Protein AF-0000000078876811 (afdb_homodimer)

InterPro domains:
  IPR001452 SH3 domain [PF00018] (9-54)
  IPR001452 SH3 domain [PR00452] (6-16)
  IPR001452 SH3 domain [PR00452] (20-35)
  IPR001452 SH3 domain [PR00452] (37-46)
  IPR001452 SH3 domain [PR00452] (48-60)
  IPR001452 SH3 domain [PS50002] (3-61)
  IPR001452 SH3 domain [SM00326] (6-61)
  IPR035825 Alpha Spectrin, SH3 domain [cd11808] (7-59)
  IPR036028 SH3-like domain superfamily [SSF50044] (4-60)
  IPR051627 SLIT-ROBO Rho GTPase-activating [PTHR14166] (4-58)

Radius of gyration: 14.16 Å; Cα contacts (8 Å, |Δi|>4): 283; chains: 2; bounding box: 27×38×32 Å

Foldseek 3Di:
DPPDWWKKFFCAFDDDPDPQADTDHGGDIWTFDACPDPFWTWTDDPVDIHIDGPVRIGTDD/DPPDWWKKFFCAFDDDPDPQADTDHGGDIWTFDACPDPFWTWTDDPVDIHIDGPVRIGTDD

Structure (mmCIF, N/CA/C/O backbone):
data_AF-0000000078876811-model_v1
#
loop_
_entity.id
_entity.type
_entity.pdbx_description
1 polymer 'SH3 domain-containing protein'
#
loop_
_atom_site.group_PDB
_atom_site.id
_atom_site.type_symbol
_atom_site.label_atom_id
_atom_site.label_alt_id
_atom_site.label_comp_id
_atom_site.label_asym_id
_atom_site.label_entity_id
_atom_site.label_seq_id
_atom_site.pdbx_PDB_ins_code
_atom_site.Cartn_x
_atom_site.Cartn_y
_atom_site.Cartn_z
_atom_site.occupancy
_atom_site.B_iso_or_equiv
_atom_site.auth_seq_id
_atom_site.auth_comp_id
_atom_site.auth_asym_id
_atom_site.auth_atom_id
_atom_site.pdbx_PDB_model_num
ATOM 1 N N . ASP A 1 1 ? 1.443 6.051 -17.406 1 52.59 1 ASP A N 1
ATOM 2 C CA . ASP A 1 1 ? 2.85 6.148 -17.016 1 52.59 1 ASP A CA 1
ATOM 3 C C . ASP A 1 1 ? 3.053 5.766 -15.555 1 52.59 1 ASP A C 1
ATOM 5 O O . ASP A 1 1 ? 2.4 6.32 -14.672 1 52.59 1 ASP A O 1
ATOM 9 N N . ILE A 1 2 ? 3.484 4.578 -15.336 1 60.97 2 ILE A N 1
ATOM 10 C CA . ILE A 1 2 ? 3.66 4.152 -13.953 1 60.97 2 ILE A CA 1
ATOM 11 C C . ILE A 1 2 ? 4.777 4.961 -13.305 1 60.97 2 ILE A C 1
ATOM 13 O O . ILE A 1 2 ? 5.941 4.867 -13.711 1 60.97 2 ILE A O 1
ATOM 17 N N . SER A 1 3 ? 4.441 6.176 -12.969 1 73.06 3 SER A N 1
ATOM 18 C CA . SER A 1 3 ? 5.426 6.969 -12.234 1 73.06 3 SER A CA 1
ATOM 19 C C . SER A 1 3 ? 5.879 6.25 -10.969 1 73.06 3 SER A C 1
ATOM 21 O O . SER A 1 3 ? 5.148 5.422 -10.422 1 73.06 3 SER A O 1
ATOM 23 N N . ASP A 1 4 ? 7.07 6.469 -10.547 1 83.94 4 ASP A N 1
ATOM 24 C CA . ASP A 1 4 ? 7.605 5.965 -9.281 1 83.94 4 ASP A CA 1
ATOM 25 C C . ASP A 1 4 ? 6.762 6.438 -8.102 1 83.94 4 ASP A C 1
ATOM 27 O O . ASP A 1 4 ? 6.414 7.617 -8.016 1 83.94 4 ASP A O 1
ATOM 31 N N . LYS A 1 5 ? 6.219 5.5 -7.461 1 89.75 5 LYS A N 1
ATOM 32 C CA . LYS A 1 5 ? 5.387 5.863 -6.316 1 89.75 5 LYS A CA 1
ATOM 33 C C . LYS A 1 5 ? 6.176 5.793 -5.016 1 89.75 5 LYS A C 1
ATOM 35 O O . LYS A 1 5 ? 7.051 4.934 -4.859 1 89.75 5 LYS A O 1
ATOM 40 N N . GLU A 1 6 ? 5.98 6.816 -4.203 1 94.38 6 GLU A N 1
ATOM 41 C CA . GLU A 1 6 ? 6.473 6.734 -2.83 1 94.38 6 GLU A CA 1
ATOM 42 C C . GLU A 1 6 ? 5.426 6.117 -1.905 1 94.38 6 GLU A C 1
ATOM 44 O O . GLU A 1 6 ? 4.23 6.367 -2.059 1 94.38 6 GLU A O 1
ATOM 49 N N . CYS A 1 7 ? 5.863 5.258 -0.978 1 95.06 7 CYS A N 1
ATOM 50 C CA . CYS A 1 7 ? 4.949 4.598 -0.051 1 95.06 7 CYS A CA 1
ATOM 51 C C . CYS A 1 7 ? 5.312 4.918 1.394 1 95.06 7 CYS A C 1
ATOM 53 O O . CYS A 1 7 ? 6.473 5.207 1.698 1 95.06 7 CYS A O 1
ATOM 55 N N . VAL A 1 8 ? 4.273 4.934 2.227 1 96.06 8 VAL A N 1
ATOM 56 C CA . VAL A 1 8 ? 4.469 5.016 3.672 1 96.06 8 VAL A CA 1
ATOM 57 C C . VAL A 1 8 ? 3.721 3.877 4.359 1 96.06 8 VAL A C 1
ATOM 59 O O . VAL A 1 8 ? 2.791 3.303 3.791 1 96.06 8 VAL A O 1
ATOM 62 N N . VAL A 1 9 ? 4.23 3.578 5.559 1 94.62 9 VAL A N 1
ATOM 63 C CA . VAL A 1 9 ? 3.555 2.588 6.391 1 94.62 9 VAL A CA 1
ATOM 64 C C . VAL A 1 9 ? 2.986 3.26 7.637 1 94.62 9 VAL A C 1
ATOM 66 O O . VAL A 1 9 ? 3.635 4.125 8.234 1 94.62 9 VAL A O 1
ATOM 69 N N . ALA A 1 10 ? 1.717 2.975 7.938 1 95.12 10 ALA A N 1
ATOM 70 C CA . ALA A 1 10 ? 1.104 3.451 9.172 1 95.12 10 ALA A CA 1
ATOM 71 C C . ALA A 1 10 ? 1.781 2.832 10.398 1 95.12 10 ALA A C 1
ATOM 73 O O . ALA A 1 10 ? 1.845 1.607 10.523 1 95.12 10 ALA A O 1
ATOM 74 N N . LEU A 1 11 ? 2.213 3.66 11.305 1 96.19 11 LEU A N 1
ATOM 75 C CA . LEU A 1 11 ? 2.877 3.205 12.523 1 96.19 11 LEU A CA 1
ATOM 76 C C . LEU A 1 11 ? 1.857 2.895 13.617 1 96.19 11 LEU A C 1
ATOM 78 O O . LEU A 1 11 ? 2.143 2.125 14.531 1 96.19 11 LEU A O 1
ATOM 82 N N . TYR A 1 12 ? 0.657 3.482 13.523 1 96.81 12 TYR A N 1
ATOM 83 C CA . TYR A 1 12 ? -0.444 3.373 14.477 1 96.81 12 TYR A CA 1
ATOM 84 C C . TYR A 1 12 ? -1.788 3.414 13.758 1 96.81 12 TYR A C 1
ATOM 86 O O . TYR A 1 12 ? -1.875 3.861 12.609 1 96.81 12 TYR A O 1
ATOM 94 N N . ASP A 1 13 ? -2.77 2.896 14.469 1 97 13 ASP A N 1
ATOM 95 C CA . ASP A 1 13 ? -4.125 3.176 14.008 1 97 13 ASP A CA 1
ATOM 96 C C . ASP A 1 13 ? -4.43 4.672 14.062 1 97 13 ASP A C 1
ATOM 98 O O . ASP A 1 13 ? -3.936 5.375 14.945 1 97 13 ASP A O 1
ATOM 102 N N . TYR A 1 14 ? -5.156 5.172 13.109 1 98 14 TYR A N 1
ATOM 103 C CA . TYR A 1 14 ? -5.648 6.547 13.109 1 98 14 TYR A CA 1
ATOM 104 C C . TYR A 1 14 ? -7.062 6.617 12.539 1 98 14 TYR A C 1
ATOM 106 O O . TYR A 1 14 ? -7.328 6.094 11.453 1 98 14 TYR A O 1
ATOM 114 N N . GLN A 1 15 ? -7.941 7.129 13.281 1 97.94 15 GLN A N 1
ATOM 115 C CA . GLN A 1 15 ? -9.305 7.395 12.828 1 97.94 15 GLN A CA 1
ATOM 116 C C . GLN A 1 15 ? -9.469 8.852 12.398 1 97.94 15 GLN A C 1
ATOM 118 O O . GLN A 1 15 ? -9.195 9.766 13.172 1 97.94 15 GLN A O 1
ATOM 123 N N . GLU A 1 16 ? -9.906 8.969 11.109 1 97.81 16 GLU A N 1
ATOM 124 C CA . GLU A 1 16 ? -10.102 10.312 10.578 1 97.81 16 GLU A CA 1
ATOM 125 C C . GLU A 1 16 ? -11.078 11.102 11.445 1 97.81 16 GLU A C 1
ATOM 127 O O . GLU A 1 16 ? -12.055 10.547 11.961 1 97.81 16 GLU A O 1
ATOM 132 N N . LYS A 1 17 ? -10.867 12.367 11.648 1 97.88 17 LYS A N 1
ATOM 133 C CA . LYS A 1 17 ? -11.703 13.242 12.461 1 97.88 17 LYS A CA 1
ATOM 134 C C . LYS A 1 17 ? -12.508 14.195 11.594 1 97.88 17 LYS A C 1
ATOM 136 O O . LYS A 1 17 ? -13.555 14.703 12.016 1 97.88 17 LYS A O 1
ATOM 141 N N . THR A 1 18 ? -12.031 14.43 10.383 1 97.88 18 THR A N 1
ATOM 142 C CA . THR A 1 18 ? -12.695 15.273 9.391 1 97.88 18 THR A CA 1
ATOM 143 C C . THR A 1 18 ? -12.695 14.602 8.023 1 97.88 18 THR A C 1
ATOM 145 O O . THR A 1 18 ? -11.992 13.617 7.809 1 97.88 18 THR A O 1
ATOM 148 N N . ALA A 1 19 ? -13.477 15.109 7.094 1 96.56 19 ALA A N 1
ATOM 149 C CA . ALA A 1 19 ? -13.586 14.547 5.746 1 96.56 19 ALA A CA 1
ATOM 150 C C . ALA A 1 19 ? -12.281 14.719 4.977 1 96.56 19 ALA A C 1
ATOM 152 O O . ALA A 1 19 ? -12.086 14.094 3.932 1 96.56 19 ALA A O 1
ATOM 153 N N . AR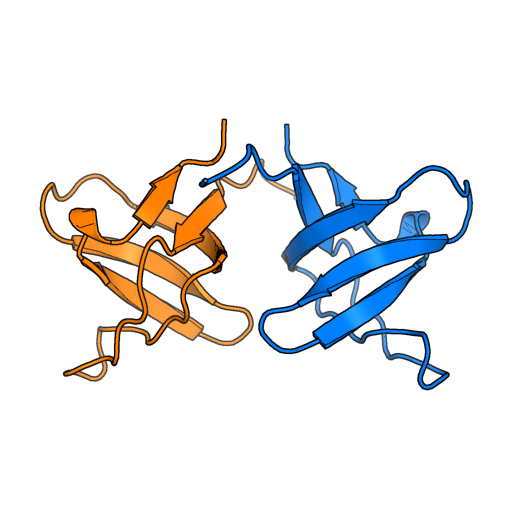G A 1 20 ? -11.367 15.578 5.441 1 97.5 20 ARG A N 1
ATOM 154 C CA . ARG A 1 20 ? -10.102 15.836 4.762 1 97.5 20 ARG A CA 1
ATOM 155 C C . ARG A 1 20 ? -9.055 14.797 5.133 1 97.5 20 ARG A C 1
ATOM 157 O O . ARG A 1 20 ? -8.008 14.703 4.492 1 97.5 20 ARG A O 1
ATOM 164 N N . GLU A 1 21 ? -9.383 14.07 6.141 1 98.38 21 GLU A N 1
ATOM 165 C CA . GLU A 1 21 ? -8.469 13.055 6.652 1 98.38 21 GLU A CA 1
ATOM 166 C C . GLU A 1 21 ? -8.852 11.664 6.16 1 98.38 21 GLU A C 1
ATOM 168 O O . GLU A 1 21 ? -9.945 11.469 5.613 1 98.38 21 GLU A O 1
ATOM 173 N N . VAL A 1 22 ? -7.887 10.719 6.27 1 97.38 22 VAL A N 1
ATOM 174 C CA . VAL A 1 22 ? -8.195 9.312 6.035 1 97.38 22 VAL A CA 1
ATOM 175 C C . VAL A 1 22 ? -7.855 8.492 7.277 1 97.38 22 VAL A C 1
ATOM 177 O O . VAL A 1 22 ? -6.961 8.859 8.039 1 97.38 22 VAL A O 1
ATOM 180 N N . SER A 1 23 ? -8.594 7.418 7.461 1 95.94 23 SER A N 1
ATOM 181 C CA . SER A 1 23 ? -8.289 6.461 8.523 1 95.94 23 SER A CA 1
ATOM 182 C C . SER A 1 23 ? -7.27 5.43 8.055 1 95.94 23 SER A C 1
ATOM 184 O O . SER A 1 23 ? -7.191 5.117 6.867 1 95.94 23 SER A O 1
ATOM 186 N N . MET A 1 24 ? -6.473 4.973 8.984 1 94.25 24 MET A N 1
ATOM 187 C CA . MET A 1 24 ? -5.508 3.91 8.703 1 94.25 24 MET A CA 1
ATOM 188 C C . MET A 1 24 ? -5.348 2.984 9.906 1 94.25 24 MET A C 1
ATOM 190 O O . MET A 1 24 ? -5.652 3.371 11.039 1 94.25 24 MET A O 1
ATOM 194 N N . LYS A 1 25 ? -5.004 1.778 9.617 1 92.5 25 LYS A N 1
ATOM 195 C CA . LYS A 1 25 ? -4.59 0.819 10.633 1 92.5 25 LYS A CA 1
ATOM 196 C C . LYS A 1 25 ? -3.074 0.639 10.641 1 92.5 25 LYS A C 1
ATOM 198 O O . LYS A 1 25 ? -2.426 0.774 9.602 1 92.5 25 LYS A O 1
ATOM 203 N N . LYS A 1 26 ? -2.6 0.359 11.789 1 93.56 26 LYS A N 1
ATOM 204 C CA . LYS A 1 26 ? -1.175 0.059 11.891 1 93.56 26 LYS A CA 1
ATOM 205 C C . LYS A 1 26 ? -0.761 -0.991 10.867 1 93.56 26 LYS A C 1
ATOM 207 O O . LYS A 1 26 ? -1.402 -2.037 10.742 1 93.56 26 LYS A O 1
ATOM 212 N N . GLY A 1 27 ? 0.24 -0.662 10.148 1 90.56 27 GLY A N 1
ATOM 213 C CA . GLY A 1 27 ? 0.785 -1.603 9.18 1 90.56 27 GLY A CA 1
ATOM 214 C C . GLY A 1 27 ? 0.264 -1.381 7.773 1 90.56 27 GLY A C 1
ATOM 215 O O . GLY A 1 27 ? 0.794 -1.945 6.812 1 90.56 27 GLY A O 1
ATOM 216 N N . ASP A 1 28 ? -0.797 -0.555 7.605 1 91.44 28 ASP A N 1
ATOM 217 C CA . ASP A 1 28 ? -1.296 -0.226 6.273 1 91.44 28 ASP A CA 1
ATOM 218 C C . ASP A 1 28 ? -0.22 0.469 5.441 1 91.44 28 ASP A C 1
ATOM 220 O O . ASP A 1 28 ? 0.52 1.312 5.953 1 91.44 28 ASP A O 1
ATOM 224 N N . ILE A 1 29 ? -0.145 0.085 4.18 1 92.88 29 ILE A N 1
ATOM 225 C CA . ILE A 1 29 ? 0.698 0.816 3.238 1 92.88 29 ILE A CA 1
ATOM 226 C C . ILE A 1 29 ? -0.143 1.838 2.477 1 92.88 29 ILE A C 1
ATOM 228 O O . ILE A 1 29 ? -1.245 1.526 2.02 1 92.88 29 ILE A O 1
ATOM 232 N N . LEU A 1 30 ? 0.3 3.041 2.441 1 94.62 30 LEU A N 1
ATOM 233 C CA . LEU A 1 30 ? -0.355 4.125 1.721 1 94.62 30 LEU A CA 1
ATOM 234 C C . LEU A 1 30 ? 0.584 4.738 0.687 1 94.62 30 LEU A C 1
ATOM 236 O O . LEU A 1 30 ? 1.806 4.703 0.854 1 94.62 30 LEU A O 1
ATOM 240 N N . THR A 1 31 ? 0.034 5.262 -0.396 1 94.75 31 THR A N 1
ATOM 241 C CA . THR A 1 31 ? 0.816 6.059 -1.336 1 94.75 31 THR A CA 1
ATOM 242 C C . THR A 1 31 ? 1.035 7.469 -0.8 1 94.75 31 THR A C 1
ATOM 244 O O . THR A 1 31 ? 0.085 8.133 -0.381 1 94.75 31 THR A O 1
ATOM 247 N N . LEU A 1 32 ? 2.287 7.898 -0.703 1 96.31 32 LEU A N 1
ATOM 248 C CA . LEU A 1 32 ? 2.596 9.266 -0.295 1 96.31 32 LEU A CA 1
ATOM 249 C C . LEU A 1 32 ? 2.445 10.227 -1.468 1 96.31 32 LEU A C 1
ATOM 251 O O . LEU A 1 32 ? 3.078 10.047 -2.51 1 96.31 32 LEU A O 1
ATOM 255 N N . LEU A 1 33 ? 1.618 11.227 -1.302 1 96.5 33 LEU A N 1
ATOM 256 C CA . LEU A 1 33 ? 1.372 12.188 -2.375 1 96.5 33 LEU A CA 1
ATOM 257 C C . LEU A 1 33 ? 2.084 13.508 -2.102 1 96.5 33 L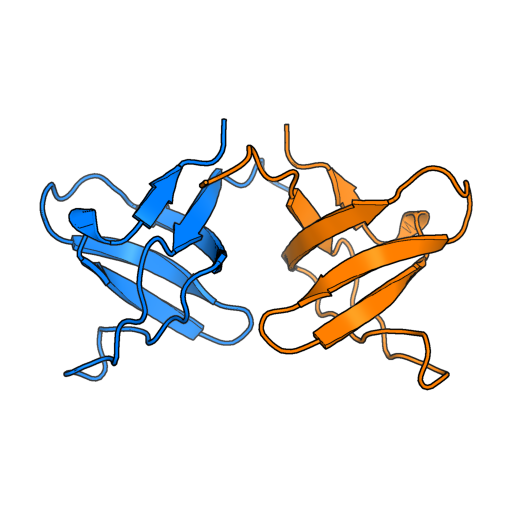EU A C 1
ATOM 259 O O . LEU A 1 33 ? 2.543 14.172 -3.031 1 96.5 33 LEU A O 1
ATOM 263 N N . ASN A 1 34 ? 2.078 13.977 -0.851 1 98.38 34 ASN A N 1
ATOM 264 C CA . ASN A 1 34 ? 2.686 15.25 -0.471 1 98.38 34 ASN A CA 1
ATOM 265 C C . ASN A 1 34 ? 3.109 15.25 0.995 1 98.38 34 ASN A C 1
ATOM 267 O O . ASN A 1 34 ? 2.291 15 1.882 1 98.38 34 ASN A O 1
ATOM 271 N N . SER A 1 35 ? 4.34 15.523 1.22 1 98.31 35 SER A N 1
ATOM 272 C CA . SER A 1 35 ? 4.879 15.539 2.576 1 98.31 35 SER A CA 1
ATOM 273 C C . SER A 1 35 ? 5.504 16.891 2.908 1 98.31 35 SER A C 1
ATOM 275 O O . SER A 1 35 ? 6.387 16.969 3.764 1 98.31 35 SER A O 1
ATOM 277 N N . THR A 1 36 ? 5.18 17.891 2.219 1 98.19 36 THR A N 1
ATOM 278 C CA . THR A 1 36 ? 5.805 19.203 2.383 1 98.19 36 THR A CA 1
ATOM 279 C C . THR A 1 36 ? 5.434 19.812 3.732 1 98.19 36 THR A C 1
ATOM 281 O O . THR A 1 36 ? 6.227 20.531 4.328 1 98.19 36 THR A O 1
ATOM 284 N N . ASN A 1 37 ? 4.191 19.641 4.234 1 98.44 37 ASN A N 1
ATOM 285 C CA . ASN A 1 37 ? 3.781 20.094 5.562 1 98.44 37 ASN A CA 1
ATOM 286 C C . ASN A 1 37 ? 4.395 19.219 6.656 1 98.44 37 ASN A C 1
ATOM 288 O O . ASN A 1 37 ? 4.406 17.984 6.543 1 98.44 37 ASN A O 1
ATOM 292 N N . LYS A 1 38 ? 4.934 19.766 7.668 1 97.44 38 LYS A N 1
ATOM 293 C CA . LYS A 1 38 ? 5.652 19.016 8.695 1 97.44 38 LYS A CA 1
ATOM 294 C C . LYS A 1 38 ? 4.691 18.188 9.539 1 97.44 38 LYS A C 1
ATOM 296 O O . LYS A 1 38 ? 5.066 17.141 10.07 1 97.44 38 LYS A O 1
ATOM 301 N N . ASP A 1 39 ? 3.4 18.578 9.672 1 98.56 39 ASP A N 1
ATOM 302 C CA . ASP A 1 39 ? 2.482 17.953 10.617 1 98.56 39 ASP A CA 1
ATOM 303 C C . ASP A 1 39 ? 1.506 17.016 9.914 1 98.56 39 ASP A C 1
ATOM 305 O O . ASP A 1 39 ? 1.047 16.031 10.492 1 98.56 39 ASP A O 1
ATOM 309 N N . TRP A 1 40 ? 1.14 17.406 8.711 1 98.88 40 TRP A N 1
ATOM 310 C CA . TRP A 1 40 ? 0.107 16.688 7.973 1 98.88 40 TRP A CA 1
ATOM 311 C C . TRP A 1 40 ? 0.607 16.281 6.59 1 98.88 40 TRP A C 1
ATOM 313 O O . TRP A 1 40 ? 0.917 17.141 5.758 1 98.88 40 TRP A O 1
ATOM 323 N N . TRP A 1 41 ? 0.66 14.969 6.328 1 98.88 41 TRP A N 1
ATOM 324 C CA . TRP A 1 41 ? 1.046 14.469 5.012 1 98.88 41 TRP A CA 1
ATOM 325 C C . TRP A 1 41 ? -0.176 14.016 4.223 1 98.88 41 TRP A C 1
ATOM 327 O O . TRP A 1 41 ? -1.106 13.438 4.785 1 98.88 41 TRP A O 1
ATOM 337 N N . LYS A 1 42 ? -0.209 14.266 2.889 1 98.62 42 LYS A N 1
ATOM 338 C CA . LYS A 1 42 ? -1.27 13.766 2.016 1 98.62 42 LYS A CA 1
ATOM 339 C C . LYS A 1 42 ? -0.952 12.367 1.506 1 98.62 42 LYS A C 1
ATOM 341 O O . LYS A 1 42 ? 0.155 12.109 1.027 1 98.62 42 LYS A O 1
ATOM 346 N N . VAL A 1 43 ? -1.916 11.492 1.663 1 97.81 43 VAL A N 1
ATOM 347 C CA . VAL A 1 43 ? -1.734 10.094 1.277 1 97.81 43 VAL A CA 1
ATOM 348 C C . VAL A 1 43 ? -2.959 9.609 0.508 1 97.81 43 VAL A C 1
AT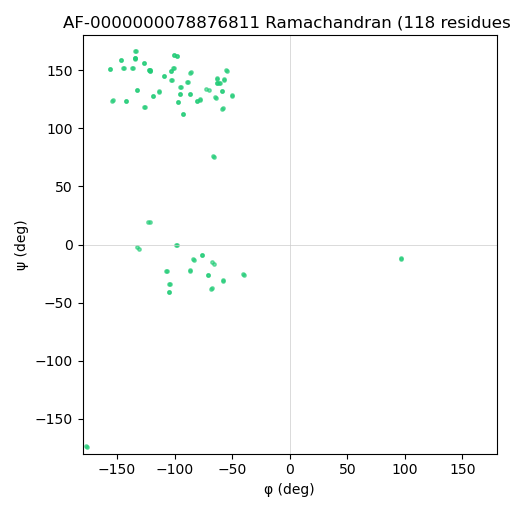OM 350 O O . VAL A 1 43 ? -3.977 10.305 0.442 1 97.81 43 VAL A O 1
ATOM 353 N N . GLU A 1 44 ? -2.711 8.547 -0.205 1 94.5 44 GLU A N 1
ATOM 354 C CA . GLU A 1 44 ? -3.807 7.863 -0.889 1 94.5 44 GLU A CA 1
ATOM 355 C C . GLU A 1 44 ? -3.965 6.43 -0.39 1 94.5 44 GLU A C 1
ATOM 357 O O . GLU A 1 44 ? -2.982 5.691 -0.287 1 94.5 44 GLU A O 1
ATOM 362 N N . THR A 1 45 ? -5.184 6.109 0.003 1 88.88 45 THR A N 1
ATOM 363 C CA . THR A 1 45 ? -5.59 4.734 0.267 1 88.88 45 THR A CA 1
ATOM 364 C C . THR A 1 45 ? -6.312 4.141 -0.94 1 88.88 45 THR A C 1
ATOM 366 O O . THR A 1 45 ? -6.582 4.848 -1.916 1 88.88 45 THR A O 1
ATOM 369 N N . ASN A 1 46 ? -6.453 2.809 -1.045 1 78.69 46 ASN A N 1
ATOM 370 C CA . ASN A 1 46 ? -7.047 2.133 -2.193 1 78.69 46 ASN A CA 1
ATOM 371 C C . ASN A 1 46 ? -8.266 2.883 -2.717 1 78.69 46 ASN A C 1
ATOM 373 O O . ASN A 1 46 ? -8.523 2.893 -3.922 1 78.69 46 ASN A O 1
ATOM 377 N N . ASP A 1 47 ? -8.953 3.662 -1.906 1 78.75 47 ASP A N 1
ATOM 378 C CA . ASP A 1 47 ? -10.227 4.195 -2.383 1 78.75 47 ASP A CA 1
ATOM 379 C C . ASP A 1 47 ? -10.32 5.699 -2.137 1 78.75 47 ASP A C 1
ATOM 381 O O . ASP A 1 47 ? -11.281 6.344 -2.557 1 78.75 47 ASP A O 1
ATOM 385 N N . ARG A 1 48 ? -9.336 6.211 -1.5 1 89.38 48 ARG A N 1
ATOM 386 C CA . ARG A 1 48 ? -9.516 7.598 -1.078 1 89.38 48 ARG A CA 1
ATOM 387 C C . ARG A 1 48 ? -8.172 8.289 -0.879 1 89.38 48 ARG A C 1
ATOM 389 O O . ARG A 1 48 ? -7.16 7.625 -0.631 1 89.38 48 ARG A O 1
ATOM 396 N N . GLN A 1 49 ? -8.242 9.648 -1.112 1 96.62 49 GLN A N 1
ATOM 397 C CA . GLN A 1 49 ? -7.117 10.5 -0.727 1 96.62 49 GLN A CA 1
ATOM 398 C C . GLN A 1 49 ? -7.473 11.367 0.476 1 96.62 49 GLN A C 1
ATOM 400 O O . GLN A 1 49 ? -8.633 11.75 0.653 1 96.62 49 GLN A O 1
ATOM 405 N N . GLY A 1 50 ? -6.469 11.617 1.375 1 98.25 50 GLY A N 1
ATOM 406 C CA . GLY A 1 50 ? -6.633 12.5 2.521 1 98.25 50 GLY A CA 1
ATOM 407 C C . GLY A 1 50 ? -5.355 12.68 3.32 1 98.25 50 GLY A C 1
ATOM 408 O O . GLY A 1 50 ? -4.273 12.297 2.867 1 98.25 50 GLY A O 1
ATOM 409 N N . PHE A 1 51 ? -5.516 13.383 4.434 1 98.75 51 PHE A N 1
ATOM 410 C CA . PHE A 1 51 ? -4.359 13.703 5.262 1 98.75 51 PHE A CA 1
ATOM 411 C C . PHE A 1 51 ? -4.273 12.766 6.461 1 98.75 51 PHE A C 1
ATOM 413 O O . PHE A 1 51 ? -5.297 12.32 6.984 1 98.75 51 PHE A O 1
ATOM 420 N N . VAL A 1 52 ? -3.1 12.57 6.91 1 98.75 52 VAL A N 1
ATOM 421 C CA . VAL A 1 52 ? -2.805 11.867 8.156 1 98.75 52 VAL A CA 1
ATOM 422 C C . VAL A 1 52 ? -1.729 12.625 8.93 1 98.75 52 VAL A C 1
ATOM 424 O O . VAL A 1 52 ? -0.924 13.352 8.344 1 98.75 52 VAL A O 1
ATOM 427 N N . PRO A 1 53 ? -1.736 12.5 10.211 1 98.88 53 PRO A N 1
ATOM 428 C CA . PRO A 1 53 ? -0.604 13.094 10.922 1 98.88 53 PRO A CA 1
ATOM 429 C C . PRO A 1 53 ? 0.741 12.523 10.469 1 98.88 53 PRO A C 1
ATOM 431 O O . PRO A 1 53 ? 0.928 11.305 10.453 1 98.88 53 PRO A O 1
ATOM 434 N N . ALA A 1 54 ? 1.694 13.406 10.188 1 98.75 54 ALA A N 1
ATOM 435 C CA . ALA A 1 54 ? 3.004 12.992 9.695 1 98.75 54 ALA A CA 1
ATOM 436 C C . ALA A 1 54 ? 3.686 12.047 10.672 1 98.75 54 ALA A C 1
ATOM 438 O O . ALA A 1 54 ? 4.367 11.102 10.266 1 98.75 54 ALA A O 1
ATOM 439 N N . ALA A 1 55 ? 3.457 12.164 11.898 1 98.44 55 ALA A N 1
ATOM 440 C CA . ALA A 1 55 ? 4.121 11.383 12.938 1 98.44 55 ALA A CA 1
ATOM 441 C C . ALA A 1 55 ? 3.566 9.961 12.992 1 98.44 55 ALA A C 1
ATOM 443 O O . ALA A 1 55 ? 4.121 9.102 13.68 1 98.44 55 ALA A O 1
ATOM 444 N N . TYR A 1 56 ? 2.533 9.719 12.297 1 98.25 56 TYR A N 1
ATOM 445 C CA . TYR A 1 56 ? 1.853 8.438 12.391 1 98.25 56 TYR A CA 1
ATOM 446 C C . TYR A 1 56 ? 2.268 7.516 11.242 1 98.25 56 TYR A C 1
ATOM 448 O O . TYR A 1 56 ? 1.79 6.383 11.141 1 98.25 56 TYR A O 1
ATOM 456 N N . VAL A 1 57 ? 3.133 8.016 10.375 1 97.62 57 VAL A N 1
ATOM 457 C CA . VAL A 1 57 ? 3.559 7.199 9.242 1 97.62 57 VAL A CA 1
ATOM 458 C C . VAL A 1 57 ? 5.074 7.281 9.086 1 97.62 57 VAL A C 1
ATOM 460 O O . VAL A 1 57 ? 5.711 8.195 9.617 1 97.62 57 VAL A O 1
ATOM 463 N N . LYS A 1 58 ? 5.562 6.285 8.391 1 96.25 58 LYS A N 1
ATOM 464 C CA . LYS A 1 58 ? 6.984 6.199 8.07 1 96.25 58 LYS A CA 1
ATOM 465 C C . LYS A 1 58 ? 7.199 5.875 6.594 1 96.25 58 LYS A C 1
ATOM 467 O O . LYS A 1 58 ? 6.566 4.965 6.055 1 96.25 58 LYS A O 1
ATOM 472 N N . ARG A 1 59 ? 8.086 6.59 5.898 1 95.19 59 ARG A N 1
ATOM 473 C CA . ARG A 1 59 ? 8.43 6.285 4.512 1 95.19 59 ARG A CA 1
ATOM 474 C C . ARG A 1 59 ? 9.078 4.91 4.398 1 95.19 59 ARG A C 1
ATOM 476 O O . ARG A 1 59 ? 9.875 4.523 5.25 1 95.19 59 ARG A O 1
ATOM 483 N N . ILE A 1 60 ? 8.672 4.27 3.387 1 90.88 60 ILE A N 1
ATOM 484 C CA . ILE A 1 60 ? 9.305 2.99 3.066 1 90.88 60 ILE A CA 1
ATOM 485 C C . ILE A 1 60 ? 10.445 3.211 2.08 1 90.88 60 ILE A C 1
ATOM 487 O O . ILE A 1 60 ? 10.242 3.744 0.988 1 90.88 60 ILE A O 1
ATOM 491 N N . ASP A 1 61 ? 11.758 3.006 2.434 1 79 61 ASP A N 1
ATOM 492 C CA . ASP A 1 61 ? 12.977 3.211 1.649 1 79 61 ASP A CA 1
ATOM 493 C C . ASP A 1 61 ? 13.305 1.973 0.817 1 79 61 ASP A C 1
ATOM 495 O O . ASP A 1 61 ? 12.977 0.85 1.208 1 79 61 ASP A O 1
ATOM 499 N N . ASP B 1 1 ? 7.988 -4.219 15.641 1 52.34 1 ASP B N 1
ATOM 500 C CA . ASP B 1 1 ? 9.195 -3.992 14.852 1 52.34 1 ASP B CA 1
ATOM 501 C C . ASP B 1 1 ? 8.844 -3.613 13.414 1 52.34 1 ASP B C 1
ATOM 503 O O . ASP B 1 1 ? 8.094 -4.32 12.742 1 52.34 1 ASP B O 1
ATOM 507 N N . ILE B 1 2 ? 8.898 -2.361 13.133 1 60.41 2 ILE B N 1
ATOM 508 C CA . ILE B 1 2 ? 8.547 -1.938 11.781 1 60.41 2 ILE B CA 1
ATOM 509 C C . ILE B 1 2 ? 9.57 -2.479 10.789 1 60.41 2 ILE B C 1
ATOM 511 O O . ILE B 1 2 ? 10.75 -2.104 10.828 1 60.41 2 ILE B O 1
ATOM 515 N N . SER B 1 3 ? 9.461 -3.76 10.531 1 72.12 3 SER B N 1
ATOM 516 C CA . SER B 1 3 ? 10.336 -4.312 9.5 1 72.12 3 SER B CA 1
ATOM 517 C C . SER B 1 3 ? 10.195 -3.547 8.188 1 72.12 3 SER B C 1
ATOM 519 O O . SER B 1 3 ? 9.156 -2.938 7.93 1 72.12 3 SER B O 1
ATOM 521 N N . ASP B 1 4 ? 11.211 -3.467 7.418 1 83.69 4 ASP B N 1
ATOM 522 C CA . ASP B 1 4 ? 11.203 -2.883 6.082 1 83.69 4 ASP B CA 1
ATOM 523 C C . ASP B 1 4 ? 10.203 -3.596 5.176 1 83.69 4 ASP B C 1
ATOM 525 O O . ASP B 1 4 ? 10.188 -4.828 5.109 1 83.69 4 ASP B O 1
ATOM 529 N N . LYS B 1 5 ? 9.273 -2.869 4.789 1 89.25 5 LYS B N 1
ATOM 530 C CA . LYS B 1 5 ? 8.258 -3.473 3.928 1 89.25 5 LYS B CA 1
ATOM 531 C C . LYS B 1 5 ? 8.578 -3.24 2.455 1 89.25 5 LYS B C 1
ATOM 533 O O . LYS B 1 5 ? 9.109 -2.189 2.088 1 89.25 5 LYS B O 1
ATOM 538 N N . GLU B 1 6 ? 8.43 -4.305 1.686 1 94.31 6 GLU B N 1
ATOM 539 C CA . GLU B 1 6 ? 8.445 -4.145 0.234 1 94.31 6 GLU B CA 1
ATOM 540 C C . GLU B 1 6 ? 7.043 -3.863 -0.305 1 94.31 6 GLU B C 1
ATOM 542 O O . GLU B 1 6 ? 6.059 -4.414 0.191 1 94.31 6 GLU B O 1
ATOM 547 N N . CYS B 1 7 ? 6.938 -2.963 -1.285 1 95.06 7 CYS B N 1
ATOM 548 C CA . CYS B 1 7 ? 5.648 -2.604 -1.862 1 95.06 7 CYS B CA 1
ATOM 549 C C . CYS B 1 7 ? 5.625 -2.875 -3.361 1 95.06 7 CYS B C 1
ATOM 551 O O . CYS B 1 7 ? 6.672 -2.861 -4.016 1 95.06 7 CYS B O 1
ATOM 553 N N . VAL B 1 8 ? 4.418 -3.195 -3.832 1 96.06 8 VAL B N 1
ATOM 554 C CA . VAL B 1 8 ? 4.18 -3.283 -5.27 1 96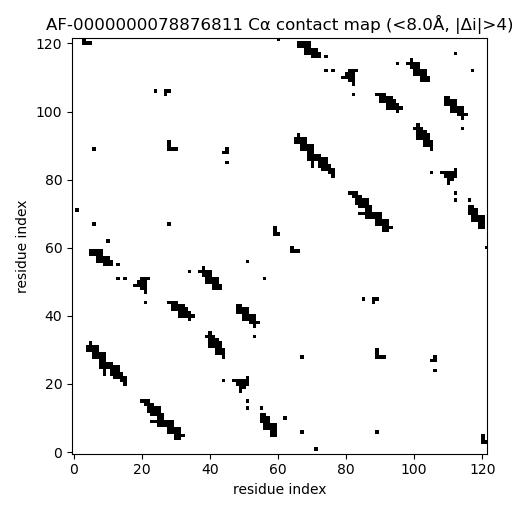.06 8 VAL B CA 1
ATOM 555 C C . VAL B 1 8 ? 2.988 -2.408 -5.652 1 96.06 8 VAL B C 1
ATOM 557 O O . VAL B 1 8 ? 2.158 -2.072 -4.801 1 96.06 8 VAL B O 1
ATOM 560 N N . VAL B 1 9 ? 3.014 -2.031 -6.938 1 94.69 9 VAL B N 1
ATOM 561 C CA . VAL B 1 9 ? 1.884 -1.287 -7.484 1 94.69 9 VAL B CA 1
ATOM 562 C C . VAL B 1 9 ? 1.161 -2.135 -8.531 1 94.69 9 VAL B C 1
ATOM 564 O O . VAL B 1 9 ? 1.8 -2.82 -9.328 1 94.69 9 VAL B O 1
ATOM 567 N N . ALA B 1 10 ? -0.168 -2.209 -8.414 1 95.12 10 ALA B N 1
ATOM 568 C CA . ALA B 1 10 ? -0.98 -2.875 -9.43 1 95.12 10 ALA B CA 1
ATOM 569 C C . ALA B 1 10 ? -0.892 -2.148 -10.766 1 95.12 10 ALA B C 1
ATOM 571 O O . ALA B 1 10 ? -1.192 -0.955 -10.852 1 95.12 10 ALA B O 1
ATOM 572 N N . LEU B 1 11 ? -0.546 -2.875 -11.812 1 96.25 11 LEU B N 1
ATOM 573 C CA . LEU B 1 11 ? -0.429 -2.307 -13.148 1 96.25 11 LEU B CA 1
ATOM 574 C C . LEU B 1 11 ? -1.775 -2.32 -13.867 1 96.25 11 LEU B C 1
ATOM 576 O O . LEU B 1 11 ? -1.998 -1.541 -14.789 1 96.25 11 LEU B O 1
ATOM 580 N N . TYR B 1 12 ? -2.691 -3.197 -13.422 1 96.81 12 TYR B N 1
ATOM 581 C CA . TYR B 1 12 ? -4.016 -3.42 -13.992 1 96.81 12 TYR B CA 1
ATOM 582 C C . TYR B 1 12 ? -5.02 -3.789 -12.906 1 96.81 12 TYR B C 1
ATOM 584 O O . TYR B 1 12 ? -4.633 -4.195 -11.805 1 96.81 12 TYR B O 1
ATOM 592 N N . ASP B 1 13 ? -6.277 -3.572 -13.266 1 97.06 13 ASP B N 1
ATOM 593 C CA . ASP B 1 13 ? -7.305 -4.184 -12.43 1 97.06 13 ASP B CA 1
ATOM 594 C C . ASP B 1 13 ? -7.203 -5.707 -12.461 1 97.06 13 ASP B C 1
ATOM 596 O O . ASP B 1 13 ? -6.836 -6.289 -13.477 1 97.06 13 ASP B O 1
ATOM 600 N N . TYR B 1 14 ? -7.453 -6.348 -11.359 1 98.06 14 TYR B N 1
ATOM 601 C CA . TYR B 1 14 ? -7.543 -7.801 -11.273 1 98.06 14 TYR B CA 1
ATOM 602 C C . TYR B 1 14 ? -8.648 -8.219 -10.305 1 98.06 14 TYR B C 1
ATOM 604 O O . TYR B 1 14 ? -8.703 -7.746 -9.172 1 98.06 14 TYR B O 1
ATOM 612 N N . GLN B 1 15 ? -9.555 -8.969 -10.758 1 97.94 15 GLN B N 1
ATOM 613 C CA . GLN B 1 15 ? -10.594 -9.562 -9.93 1 97.94 15 GLN B CA 1
ATOM 614 C C . GLN B 1 15 ? -10.227 -10.992 -9.531 1 97.94 15 GLN B C 1
ATOM 616 O O . GLN B 1 15 ? -9.977 -11.844 -10.391 1 97.94 15 GLN B O 1
ATOM 621 N N . GLU B 1 16 ? -10.203 -11.164 -8.188 1 97.81 16 GLU B N 1
ATOM 622 C CA . GLU B 1 16 ? -9.867 -12.492 -7.684 1 97.81 16 GLU B CA 1
ATOM 623 C C . GLU B 1 16 ? -10.812 -13.555 -8.242 1 97.81 16 GLU B C 1
ATOM 625 O O . GLU B 1 16 ? -12.008 -13.305 -8.406 1 97.81 16 GLU B O 1
ATOM 630 N N . LYS B 1 17 ? -10.328 -14.719 -8.57 1 97.88 17 LYS B N 1
ATOM 631 C CA . LYS B 1 17 ? -11.117 -15.812 -9.125 1 97.88 17 LYS B CA 1
ATOM 632 C C . LYS B 1 17 ? -11.336 -16.906 -8.094 1 97.88 17 LYS B C 1
ATOM 634 O O . LYS B 1 17 ? -12.281 -17.688 -8.203 1 97.88 17 LYS B O 1
ATOM 639 N N . THR B 1 18 ? -10.469 -16.984 -7.09 1 97.88 18 THR B N 1
ATOM 640 C CA . THR B 1 18 ? -10.555 -17.922 -5.98 1 97.88 18 THR B CA 1
ATOM 641 C C . THR B 1 18 ? -10.32 -17.219 -4.648 1 97.88 18 THR B C 1
ATOM 643 O O . THR B 1 18 ? -9.859 -16.078 -4.621 1 97.88 18 THR B O 1
ATOM 646 N N . ALA B 1 19 ? -10.633 -17.875 -3.551 1 96.56 19 ALA B N 1
ATOM 647 C CA . ALA B 1 19 ? -10.469 -17.312 -2.215 1 96.56 19 ALA B CA 1
ATOM 648 C C . ALA B 1 19 ? -9 -17.094 -1.88 1 96.56 19 ALA B C 1
ATOM 650 O O . ALA B 1 19 ? -8.664 -16.391 -0.92 1 96.56 19 ALA B O 1
ATOM 651 N N . ARG B 1 20 ? -8.055 -17.719 -2.629 1 97.5 20 ARG B N 1
ATOM 652 C CA . ARG B 1 20 ? -6.625 -17.609 -2.375 1 97.5 20 ARG B CA 1
ATOM 653 C C . ARG B 1 20 ? -6.055 -16.344 -3 1 97.5 20 ARG B C 1
ATOM 655 O O . ARG B 1 20 ? -4.926 -15.945 -2.699 1 97.5 20 ARG B O 1
ATOM 662 N N . GLU B 1 21 ? -6.848 -15.766 -3.838 1 98.38 21 GLU B N 1
ATOM 663 C CA . GLU B 1 21 ? -6.43 -14.562 -4.555 1 98.38 21 GLU B CA 1
ATOM 664 C C . GLU B 1 21 ? -7.004 -13.305 -3.914 1 98.38 21 GLU B C 1
ATOM 666 O O . GLU B 1 21 ? -7.887 -13.391 -3.059 1 98.38 21 GLU B O 1
ATOM 671 N N . VAL B 1 22 ? -6.414 -12.148 -4.262 1 97.31 22 VAL B N 1
ATOM 672 C CA . VAL B 1 22 ? -7 -10.867 -3.885 1 97.31 22 VAL B CA 1
ATOM 673 C C . VAL B 1 22 ? -7.281 -10.031 -5.137 1 97.31 22 VAL B C 1
ATOM 675 O O . VAL B 1 22 ? -6.594 -10.18 -6.148 1 97.31 22 VAL B O 1
ATOM 678 N N . SER B 1 23 ? -8.297 -9.203 -5.043 1 95.94 23 SER B N 1
ATOM 679 C CA . SER B 1 23 ? -8.594 -8.25 -6.102 1 95.94 23 SER B CA 1
ATOM 680 C C . SER B 1 23 ? -7.793 -6.961 -5.922 1 95.94 23 SER B C 1
ATOM 682 O O . SER B 1 23 ? -7.445 -6.594 -4.797 1 95.94 23 SER B O 1
ATOM 684 N N . MET B 1 24 ? -7.457 -6.352 -7.035 1 94.25 24 MET B N 1
ATOM 685 C CA . MET B 1 24 ? -6.773 -5.062 -7.008 1 94.25 24 MET B CA 1
ATOM 686 C C . MET B 1 24 ? -7.234 -4.176 -8.156 1 94.25 24 MET B C 1
ATOM 688 O O . MET B 1 24 ? -7.75 -4.672 -9.164 1 94.25 24 MET B O 1
ATOM 692 N N . LYS B 1 25 ? -7.156 -2.908 -7.922 1 92.56 25 LYS B N 1
ATOM 693 C CA . LYS B 1 25 ? -7.34 -1.913 -8.977 1 92.56 25 LYS B CA 1
ATOM 694 C C . LYS B 1 25 ? -6.004 -1.338 -9.43 1 92.56 25 LYS B C 1
ATOM 696 O O . LYS B 1 25 ? -5.055 -1.258 -8.648 1 92.56 25 LYS B O 1
ATOM 701 N N . LYS B 1 26 ? -5.988 -0.992 -10.656 1 93.62 26 LYS B N 1
ATOM 702 C CA . LYS B 1 26 ? -4.793 -0.332 -11.172 1 93.62 26 LYS B CA 1
ATOM 703 C C . LYS B 1 26 ? -4.375 0.831 -10.273 1 93.62 26 LYS B C 1
ATOM 705 O O . LYS B 1 26 ? -5.199 1.676 -9.922 1 93.62 26 LYS B O 1
ATOM 710 N N . GLY B 1 27 ? -3.162 0.818 -9.914 1 90.56 27 GLY B N 1
ATOM 711 C CA . GLY B 1 27 ? -2.615 1.907 -9.125 1 90.56 27 GLY B CA 1
ATOM 712 C C . GLY B 1 27 ? -2.607 1.616 -7.633 1 90.56 27 GLY B C 1
ATOM 713 O O . GLY B 1 27 ? -1.983 2.342 -6.855 1 90.56 27 GLY B O 1
ATOM 714 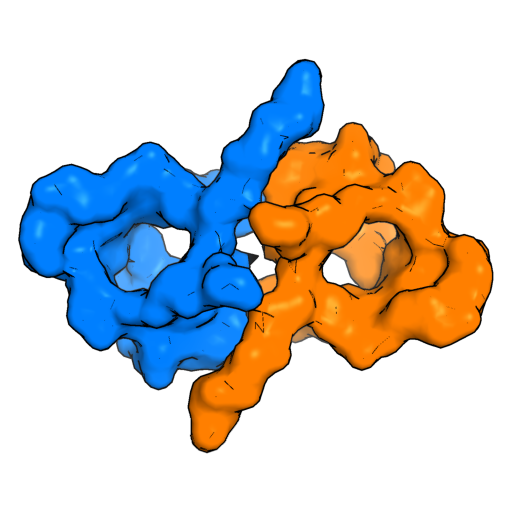N N . ASP B 1 28 ? -3.299 0.539 -7.184 1 91.5 28 ASP B N 1
ATOM 715 C CA . ASP B 1 28 ? -3.266 0.145 -5.777 1 91.5 28 ASP B CA 1
ATOM 716 C C . ASP B 1 28 ? -1.846 -0.205 -5.34 1 91.5 28 ASP B C 1
ATOM 718 O O . ASP B 1 28 ? -1.1 -0.844 -6.082 1 91.5 28 ASP B O 1
ATOM 722 N N . ILE B 1 29 ? -1.509 0.244 -4.137 1 92.88 29 ILE B N 1
ATOM 723 C CA . ILE B 1 29 ? -0.26 -0.2 -3.527 1 92.88 29 ILE B CA 1
ATOM 724 C C . ILE B 1 29 ? -0.531 -1.382 -2.598 1 92.88 29 ILE B C 1
ATOM 726 O O . ILE B 1 29 ? -1.489 -1.361 -1.821 1 92.88 29 ILE B O 1
ATOM 730 N N . LEU B 1 30 ? 0.212 -2.422 -2.756 1 94.56 30 LEU B N 1
ATOM 731 C CA . LEU B 1 30 ? 0.117 -3.613 -1.922 1 94.56 30 LEU B CA 1
ATOM 732 C C . LEU B 1 30 ? 1.451 -3.912 -1.246 1 94.56 30 LEU B C 1
ATOM 734 O O . LEU B 1 30 ? 2.51 -3.555 -1.768 1 94.56 30 LEU B O 1
ATOM 738 N N . THR B 1 31 ? 1.41 -4.523 -0.074 1 94.75 31 THR B N 1
ATOM 739 C CA . THR B 1 31 ? 2.621 -5.047 0.552 1 94.75 31 THR B CA 1
ATOM 740 C C . THR B 1 31 ? 3.033 -6.367 -0.089 1 94.75 31 THR B C 1
ATOM 742 O O . THR B 1 31 ? 2.213 -7.277 -0.234 1 94.75 31 THR B O 1
ATOM 745 N N . LEU B 1 32 ? 4.266 -6.453 -0.571 1 96.31 32 LEU B N 1
ATOM 746 C CA . LEU B 1 32 ? 4.785 -7.703 -1.112 1 96.31 32 LEU B CA 1
ATOM 747 C C . LEU B 1 32 ? 5.258 -8.625 0.007 1 96.31 32 LEU B C 1
ATOM 749 O O . LEU B 1 32 ? 6.105 -8.242 0.817 1 96.31 32 LEU B O 1
ATOM 753 N N . LEU B 1 33 ? 4.723 -9.812 0.057 1 96.44 33 LEU B N 1
ATOM 754 C CA . LEU B 1 33 ? 5.074 -10.758 1.11 1 96.44 33 LEU B CA 1
ATOM 755 C C . LEU B 1 33 ? 5.992 -11.852 0.575 1 96.44 33 LEU B C 1
ATOM 757 O O . LEU B 1 33 ? 6.871 -12.344 1.292 1 96.44 33 LEU B O 1
ATOM 761 N N . ASN B 1 34 ? 5.73 -12.352 -0.641 1 98.31 34 ASN B N 1
ATOM 762 C CA . ASN B 1 34 ? 6.508 -13.43 -1.242 1 98.31 34 ASN B CA 1
ATOM 763 C C . ASN B 1 34 ? 6.449 -13.383 -2.768 1 98.31 34 ASN B C 1
ATOM 765 O O . ASN B 1 34 ? 5.367 -13.391 -3.352 1 98.31 34 ASN B O 1
ATOM 769 N N . SER B 1 35 ? 7.57 -13.312 -3.361 1 98.31 35 SER B N 1
ATOM 770 C CA . SER B 1 35 ? 7.656 -13.242 -4.816 1 98.31 35 SER B CA 1
ATOM 771 C C . SER B 1 35 ? 8.477 -14.398 -5.379 1 98.31 35 SER B C 1
ATOM 773 O O . SER B 1 35 ? 9.047 -14.289 -6.469 1 98.31 35 SER B O 1
ATOM 775 N N . THR B 1 36 ? 8.664 -15.43 -4.664 1 98.19 36 THR B N 1
ATOM 776 C CA . THR B 1 36 ? 9.531 -16.531 -5.066 1 98.19 36 THR B CA 1
ATOM 777 C C . THR B 1 36 ? 8.938 -17.281 -6.262 1 98.19 36 THR B C 1
ATOM 779 O O . THR B 1 36 ? 9.68 -17.797 -7.102 1 98.19 36 THR B O 1
ATOM 782 N N . ASN B 1 37 ? 7.602 -17.484 -6.336 1 98.44 37 ASN B N 1
ATOM 783 C CA . ASN B 1 37 ? 6.934 -18.062 -7.496 1 98.44 37 ASN B CA 1
ATOM 784 C C . ASN B 1 37 ? 6.934 -17.109 -8.688 1 98.44 37 ASN B C 1
ATOM 786 O O . ASN B 1 37 ? 6.648 -15.914 -8.531 1 98.44 37 ASN B O 1
ATOM 790 N N . LYS B 1 38 ? 7.27 -17.531 -9.852 1 97.38 38 LYS B N 1
ATOM 791 C CA . LYS B 1 38 ? 7.422 -16.656 -11.008 1 97.38 38 LYS B CA 1
ATOM 792 C C . LYS B 1 38 ? 6.066 -16.141 -11.492 1 97.38 38 LYS B C 1
ATOM 794 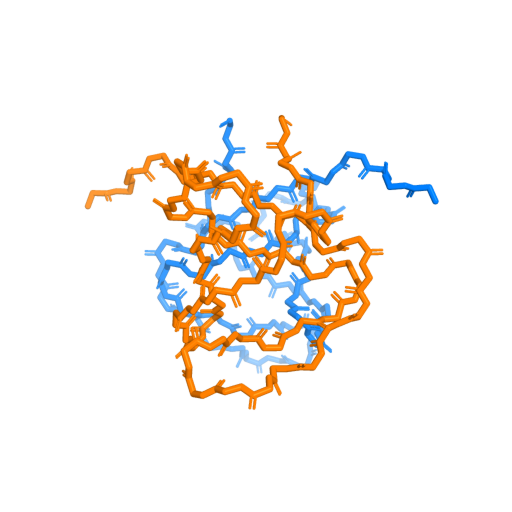O O . LYS B 1 38 ? 5.977 -15.062 -12.07 1 97.38 38 LYS B O 1
ATOM 799 N N . ASP B 1 39 ? 4.949 -16.859 -11.25 1 98.56 39 ASP B N 1
ATOM 800 C CA . ASP B 1 39 ? 3.66 -16.531 -11.859 1 98.56 39 ASP B CA 1
ATOM 801 C C . ASP B 1 39 ? 2.73 -15.867 -10.844 1 98.56 39 ASP B C 1
ATOM 803 O O . ASP B 1 39 ? 1.874 -15.062 -11.219 1 98.56 39 ASP B O 1
ATOM 807 N N . TRP B 1 40 ? 2.867 -16.297 -9.602 1 98.81 40 TRP B N 1
ATOM 808 C CA . TRP B 1 40 ? 1.957 -15.844 -8.555 1 98.81 40 TRP B CA 1
ATOM 809 C C . TRP B 1 40 ? 2.729 -15.266 -7.379 1 98.81 40 TRP B C 1
ATOM 811 O O . TRP B 1 40 ? 3.492 -15.977 -6.719 1 98.81 40 TRP B O 1
ATOM 821 N N . TRP B 1 41 ? 2.512 -13.977 -7.082 1 98.88 41 TRP B N 1
ATOM 822 C CA . TRP B 1 41 ? 3.133 -13.344 -5.922 1 98.88 41 TRP B CA 1
ATOM 823 C C . TRP B 1 41 ? 2.133 -13.195 -4.781 1 98.88 41 TRP B C 1
ATOM 825 O O . TRP B 1 41 ? 0.957 -12.906 -5.012 1 98.88 41 TRP B O 1
ATOM 835 N N . LYS B 1 42 ? 2.562 -13.391 -3.525 1 98.56 42 LYS B N 1
ATOM 836 C CA . LYS B 1 42 ? 1.727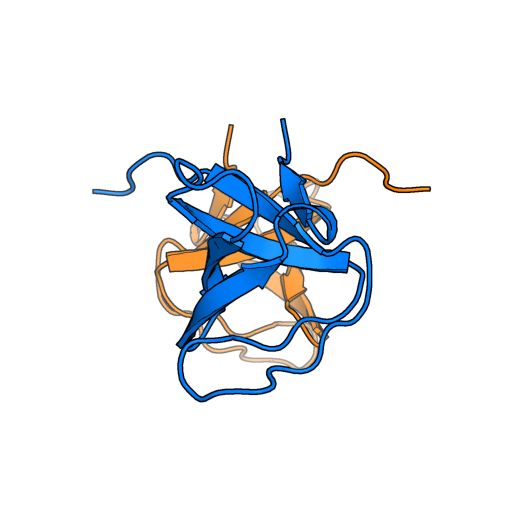 -13.164 -2.35 1 98.56 42 LYS B CA 1
ATOM 837 C C . LYS B 1 42 ? 1.801 -11.711 -1.898 1 98.56 42 LYS B C 1
ATOM 839 O O . LYS B 1 42 ? 2.891 -11.148 -1.764 1 98.56 42 LYS B O 1
ATOM 844 N N . VAL B 1 43 ? 0.646 -11.125 -1.719 1 97.81 43 VAL B N 1
ATOM 845 C CA . VAL B 1 43 ? 0.563 -9.719 -1.343 1 97.81 43 VAL B CA 1
ATOM 846 C C . VAL B 1 43 ? -0.455 -9.547 -0.218 1 97.81 43 VAL B C 1
ATOM 848 O O . VAL B 1 43 ? -1.186 -10.477 0.117 1 97.81 43 VAL B O 1
ATOM 851 N N . GLU B 1 44 ? -0.308 -8.43 0.433 1 94.44 44 GLU B N 1
ATOM 852 C CA . GLU B 1 44 ? -1.286 -8.031 1.443 1 94.44 44 GLU B CA 1
ATOM 853 C C . GLU B 1 44 ? -1.959 -6.715 1.075 1 94.44 44 GLU B C 1
ATOM 855 O O . GLU B 1 44 ? -1.286 -5.75 0.711 1 94.44 44 GLU B O 1
ATOM 860 N N . THR B 1 45 ? -3.279 -6.742 1.087 1 88.5 45 THR B N 1
ATOM 861 C CA . THR B 1 45 ? -4.098 -5.539 1.014 1 88.5 45 THR B CA 1
ATOM 862 C C . THR B 1 45 ? -4.551 -5.109 2.406 1 88.5 45 THR B C 1
ATOM 864 O O . THR B 1 45 ? -4.316 -5.816 3.387 1 88.5 45 THR B O 1
ATOM 867 N N . ASN B 1 46 ? -5 -3.865 2.611 1 78.25 46 ASN B N 1
ATOM 868 C CA . ASN B 1 46 ? -5.379 -3.32 3.912 1 78.25 46 ASN B CA 1
ATOM 869 C C . ASN B 1 46 ? -6.121 -4.352 4.758 1 78.25 46 ASN B C 1
ATOM 871 O O . ASN B 1 46 ? -5.977 -4.375 5.98 1 78.25 46 ASN B O 1
ATOM 875 N N . ASP B 1 47 ? -6.789 -5.324 4.176 1 78.5 47 ASP B N 1
ATOM 876 C CA . ASP B 1 47 ? -7.645 -6.16 5.012 1 78.5 47 ASP B CA 1
ATOM 877 C C . ASP B 1 47 ? -7.418 -7.641 4.719 1 78.5 47 ASP B C 1
ATOM 879 O O . ASP B 1 47 ? -8 -8.508 5.379 1 78.5 47 ASP B O 1
ATOM 883 N N . ARG B 1 48 ? -6.57 -7.887 3.781 1 89.44 48 ARG B N 1
ATOM 884 C CA . ARG B 1 48 ? -6.5 -9.289 3.365 1 89.44 48 ARG B CA 1
ATOM 885 C C . ARG B 1 48 ? -5.148 -9.602 2.732 1 89.44 48 ARG B C 1
ATOM 887 O O . ARG B 1 48 ? -4.477 -8.703 2.215 1 89.44 48 ARG B O 1
ATOM 894 N N . GLN B 1 49 ? -4.789 -10.93 2.916 1 96.62 49 GLN B N 1
ATOM 895 C CA . GLN B 1 49 ? -3.652 -11.461 2.17 1 96.62 49 GLN B CA 1
ATOM 896 C C . GLN B 1 49 ? -4.113 -12.445 1.092 1 96.62 49 GLN B C 1
ATOM 898 O O . GLN B 1 49 ? -5.125 -13.125 1.258 1 96.62 49 GLN B O 1
ATOM 903 N N . GLY B 1 50 ? -3.389 -12.445 -0.069 1 98.19 50 GLY B N 1
ATOM 904 C CA . GLY B 1 50 ? -3.654 -13.383 -1.149 1 98.19 50 GLY B CA 1
ATOM 905 C C . GLY B 1 50 ? -2.682 -13.25 -2.307 1 98.19 50 GLY B C 1
ATOM 906 O O . GLY B 1 50 ? -1.655 -12.578 -2.188 1 98.19 50 GLY B O 1
ATOM 907 N N . PHE B 1 51 ? -2.986 -14.008 -3.363 1 98.75 51 PHE B N 1
A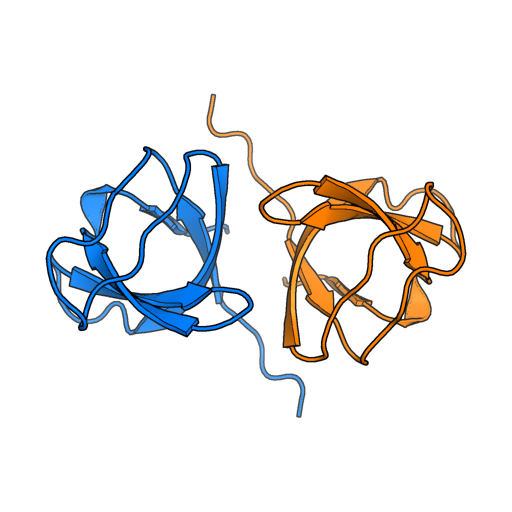TOM 908 C CA . PHE B 1 51 ? -2.094 -14.047 -4.516 1 98.75 51 PHE B CA 1
ATOM 909 C C . PHE B 1 51 ? -2.625 -13.172 -5.641 1 98.75 51 PHE B C 1
ATOM 911 O O . PHE B 1 51 ? -3.838 -13.023 -5.805 1 98.75 51 PHE B O 1
ATOM 918 N N . VAL B 1 52 ? -1.749 -12.688 -6.422 1 98.75 52 VAL B N 1
ATOM 919 C CA . VAL B 1 52 ? -2.041 -11.984 -7.668 1 98.75 52 VAL B CA 1
ATOM 920 C C . VAL B 1 52 ? -1.087 -12.453 -8.766 1 98.75 52 VAL B C 1
ATOM 922 O O . VAL B 1 52 ? 0.021 -12.914 -8.477 1 98.75 52 VAL B O 1
ATOM 925 N N . PRO B 1 53 ? -1.508 -12.391 -9.969 1 98.88 53 PRO B N 1
ATOM 926 C CA . PRO B 1 53 ? -0.528 -12.695 -11.008 1 98.88 53 PRO B CA 1
ATOM 927 C C . PRO B 1 53 ? 0.691 -11.773 -10.961 1 98.88 53 PRO B C 1
ATOM 929 O O . PRO B 1 53 ? 0.546 -10.547 -10.953 1 98.88 53 PRO B O 1
ATOM 932 N N . ALA B 1 54 ? 1.88 -12.359 -11.023 1 98.69 54 ALA B N 1
ATOM 933 C CA . ALA B 1 54 ? 3.121 -11.602 -10.93 1 98.69 54 ALA B CA 1
ATOM 934 C C . ALA B 1 54 ? 3.199 -10.539 -12.023 1 98.69 54 ALA B C 1
ATOM 936 O O . ALA B 1 54 ? 3.699 -9.438 -11.789 1 98.69 54 ALA B O 1
ATOM 937 N N . ALA B 1 55 ? 2.652 -10.758 -13.117 1 98.44 55 ALA B N 1
ATOM 938 C CA . ALA B 1 55 ? 2.74 -9.867 -14.273 1 98.44 55 ALA B CA 1
ATOM 939 C C . ALA B 1 55 ? 1.841 -8.648 -14.094 1 98.44 55 ALA B C 1
ATOM 941 O O . ALA B 1 55 ? 1.911 -7.699 -14.875 1 98.44 55 ALA B O 1
ATOM 942 N N . TYR B 1 56 ? 1.029 -8.664 -13.102 1 98.31 56 TYR B N 1
ATOM 943 C CA . TYR B 1 56 ? 0.041 -7.605 -12.922 1 98.31 56 TYR B CA 1
ATOM 944 C C . TYR B 1 56 ? 0.528 -6.566 -11.922 1 98.31 56 TYR B C 1
ATOM 946 O O . TYR B 1 56 ? -0.174 -5.594 -11.633 1 98.31 56 TYR B O 1
ATOM 954 N N . VAL B 1 57 ? 1.722 -6.793 -11.383 1 97.62 57 VAL B N 1
ATOM 955 C CA . VAL B 1 57 ? 2.24 -5.852 -10.398 1 97.62 57 VAL B CA 1
ATOM 956 C C . VAL B 1 57 ? 3.699 -5.523 -10.711 1 97.62 57 VAL B C 1
ATOM 958 O O . VAL B 1 57 ? 4.363 -6.258 -11.445 1 97.62 57 VAL B O 1
ATOM 961 N N . LYS B 1 58 ? 4.094 -4.41 -10.148 1 96.25 58 LYS B N 1
ATOM 962 C CA . LYS B 1 58 ? 5.469 -3.941 -10.273 1 96.25 58 LYS B CA 1
ATOM 963 C C . LYS B 1 58 ? 6.027 -3.514 -8.914 1 96.25 58 LYS B C 1
ATOM 965 O O . LYS B 1 58 ? 5.371 -2.779 -8.172 1 96.25 58 LYS B O 1
ATOM 970 N N . ARG B 1 59 ? 7.242 -3.936 -8.555 1 95.19 59 ARG B N 1
ATOM 971 C CA . ARG B 1 59 ? 7.898 -3.502 -7.328 1 95.19 59 ARG B CA 1
ATOM 972 C C . ARG B 1 59 ? 8.164 -2 -7.352 1 95.19 59 ARG B C 1
ATOM 974 O O . ARG B 1 59 ? 8.547 -1.448 -8.391 1 95.19 59 ARG B O 1
ATOM 981 N N . ILE B 1 60 ? 7.93 -1.458 -6.238 1 90.88 60 ILE B N 1
ATOM 982 C CA . ILE B 1 60 ? 8.266 -0.049 -6.066 1 90.88 60 ILE B CA 1
ATOM 983 C C . ILE B 1 60 ? 9.672 0.079 -5.477 1 90.88 60 ILE B C 1
ATOM 985 O O . ILE B 1 60 ? 9.945 -0.445 -4.398 1 90.88 60 ILE B O 1
ATOM 989 N N . ASP B 1 61 ? 10.703 0.603 -6.203 1 79 61 ASP B N 1
ATOM 990 C CA . ASP B 1 61 ? 12.102 0.758 -5.824 1 79 61 ASP B CA 1
ATOM 991 C C . ASP B 1 61 ? 12.32 2.062 -5.062 1 79 61 ASP B C 1
ATOM 993 O O . ASP B 1 61 ? 11.617 3.047 -5.289 1 79 61 ASP B O 1
#

Nearest PDB structures (foldseek):
  2f2v-assembly1_A  TM=9.726E-01  e=1.290E-08  Gallus gallus
  1pwt-assembly1_A  TM=9.665E-01  e=1.531E-08  Gallus gallus
  3sem-assembly1_A  TM=9.531E-01  e=2.307E-06  Caenorhabditis elegans
  2esw-assembly1_A  TM=8.875E-01  e=7.211E-06  Mus musculus
  4lnp-assembly1_A  TM=9.268E-01  e=1.695E-05  Homo sapiens

Secondary structure (DSSP, 8-state):
--PPPEEEEESS-B--SSTTB--B-TT-EEEEEE--SSSEEEEEETTEEEEEEGGGEEE--/--PPPEEEEESS-B--SSTTB--B-TT-EEEEEE--SSSEEEEEETTEEEEEEGGGEEE--

Solvent-accessible surface area (backbone atoms only — not comparable to full-atom values): 6890 Å² total; per-residue (Å²): 128,88,64,89,62,49,42,27,33,27,72,40,66,42,78,49,87,50,90,63,31,44,61,47,45,54,68,30,67,31,40,53,75,43,67,85,48,84,58,48,23,35,32,33,49,92,86,43,70,22,31,40,57,35,88,39,44,42,77,54,125,128,89,65,89,63,49,42,27,32,26,73,40,68,42,77,49,88,48,88,62,31,45,62,46,45,55,68,29,66,30,40,54,75,42,67,85,49,83,59,48,23,35,33,34,50,93,85,44,70,24,31,39,56,36,89,40,44,42,76,54,124

pLDDT: mean 93.37, std 8.79, range [52.34, 98.88]

Sequence (122 aa):
DISDKECVVALYDYQEKTAREVSMKKGDILTLLNSTNKDWWKVETNDRQGFVPAAYVKRIDDISDKECVVALYDYQEKTAREVSMKKGDILTLLNSTNKDWWKVETNDRQGFVPAAYVKRID

Organism: Nematostella vectensis (NCBI:txid45351)